Protein AF-A0A7X3ZBP0-F1 (afdb_monomer_lite)

Structure (mmCIF, N/CA/C/O backbone):
data_AF-A0A7X3ZBP0-F1
#
_entry.id   AF-A0A7X3ZBP0-F1
#
loop_
_atom_site.group_PDB
_atom_site.id
_atom_site.type_symbol
_atom_site.label_atom_id
_atom_site.label_alt_id
_atom_site.label_comp_id
_atom_site.label_asym_id
_atom_site.label_entity_id
_atom_site.label_seq_id
_atom_site.pdbx_PDB_ins_code
_atom_site.Cartn_x
_atom_site.Cartn_y
_atom_site.Cartn_z
_atom_site.occupancy
_atom_site.B_iso_or_equiv
_atom_site.auth_seq_id
_atom_site.auth_comp_id
_atom_site.auth_asym_id
_atom_site.auth_atom_id
_atom_site.pdbx_PDB_model_num
ATOM 1 N N . LEU A 1 1 ? -17.378 7.308 3.517 1.00 80.25 1 LEU A N 1
ATOM 2 C CA . LEU A 1 1 ? -16.762 5.963 3.498 1.00 80.25 1 LEU A CA 1
ATOM 3 C C . LEU A 1 1 ? -16.044 5.829 2.153 1.00 80.25 1 LEU A C 1
ATOM 5 O O . LEU A 1 1 ? -16.594 6.309 1.176 1.00 80.25 1 LEU A O 1
ATOM 9 N N . GLY A 1 2 ? -14.795 5.370 2.128 1.00 94.19 2 GLY A N 1
ATOM 10 C CA . GLY A 1 2 ? -13.835 5.612 1.039 1.00 94.19 2 GLY A CA 1
ATOM 11 C C . GLY A 1 2 ? -13.839 4.634 -0.140 1.00 94.19 2 GLY A C 1
ATOM 12 O O . GLY A 1 2 ? -14.880 4.095 -0.499 1.00 94.19 2 GLY A O 1
ATOM 13 N N . PHE A 1 3 ? -12.658 4.390 -0.715 1.00 96.00 3 PHE A N 1
ATOM 14 C CA . PHE A 1 3 ? -12.434 3.416 -1.785 1.00 96.00 3 PHE A CA 1
ATOM 15 C C . PHE A 1 3 ? -11.065 2.723 -1.680 1.00 96.00 3 PHE A C 1
ATOM 17 O O . PHE A 1 3 ? -10.137 3.204 -1.025 1.00 96.00 3 PHE A O 1
ATOM 24 N N . VAL A 1 4 ? -10.958 1.593 -2.379 1.00 97.56 4 VAL A N 1
ATOM 25 C CA . VAL A 1 4 ? -9.723 0.849 -2.653 1.00 97.56 4 VAL A CA 1
ATOM 26 C C . VAL A 1 4 ? -9.681 0.571 -4.150 1.00 97.56 4 VAL A C 1
ATOM 28 O O . VAL A 1 4 ? -10.720 0.275 -4.741 1.00 97.56 4 VAL A O 1
ATOM 31 N N . LEU A 1 5 ? -8.501 0.656 -4.756 1.00 96.06 5 LEU A N 1
ATOM 32 C CA . LEU A 1 5 ? -8.298 0.361 -6.169 1.00 96.06 5 LEU A CA 1
ATOM 33 C C . LEU A 1 5 ? -7.075 -0.527 -6.388 1.00 96.06 5 LEU A C 1
ATOM 35 O O . LEU A 1 5 ? -6.128 -0.508 -5.604 1.00 96.06 5 LEU A O 1
ATOM 39 N N . LEU A 1 6 ? -7.127 -1.294 -7.476 1.00 97.31 6 LEU A N 1
ATOM 40 C CA . LEU A 1 6 ? -5.956 -1.853 -8.137 1.00 97.31 6 LEU A CA 1
ATOM 41 C C . LEU A 1 6 ? -5.826 -1.142 -9.480 1.00 97.31 6 LEU A C 1
ATOM 43 O O . LEU A 1 6 ? -6.758 -1.215 -10.286 1.00 97.31 6 LEU A O 1
ATOM 47 N N . GLY A 1 7 ? -4.726 -0.442 -9.724 1.00 93.81 7 GLY A N 1
ATOM 48 C CA . GLY A 1 7 ? -4.644 0.425 -10.894 1.00 93.81 7 GLY A CA 1
ATOM 49 C C . GLY A 1 7 ? -3.240 0.866 -11.259 1.00 93.81 7 GLY A C 1
ATOM 50 O O . GLY A 1 7 ? -2.259 0.405 -10.692 1.00 93.81 7 GLY A O 1
ATOM 51 N N . LEU A 1 8 ? -3.178 1.724 -12.268 1.00 92.12 8 LEU A N 1
ATOM 52 C CA . LEU A 1 8 ? -1.977 2.425 -12.697 1.00 92.12 8 LEU A CA 1
ATOM 53 C C . LEU A 1 8 ? -2.373 3.882 -12.915 1.00 92.12 8 LEU A C 1
ATOM 55 O O . LEU A 1 8 ? -3.254 4.167 -13.734 1.00 92.12 8 LEU A O 1
ATOM 59 N N . GLU A 1 9 ? -1.726 4.788 -12.203 1.00 85.19 9 GLU A N 1
ATOM 60 C CA . GLU A 1 9 ? -1.782 6.220 -12.452 1.00 85.19 9 GLU A CA 1
ATOM 61 C C . GLU A 1 9 ? -0.682 6.631 -13.451 1.00 85.19 9 GLU A C 1
ATOM 63 O O . GLU A 1 9 ? 0.301 5.907 -13.660 1.00 85.19 9 GLU A O 1
ATOM 68 N N . PRO A 1 10 ? -0.824 7.774 -14.150 1.00 84.12 10 PRO A N 1
ATOM 69 C CA . PRO A 1 10 ? 0.227 8.269 -15.031 1.00 84.12 10 PRO A CA 1
ATOM 70 C C . PRO A 1 10 ? 1.550 8.468 -14.278 1.00 84.12 10 PRO A C 1
ATOM 72 O O . PRO A 1 10 ? 1.701 9.418 -13.522 1.00 84.12 10 PRO A O 1
ATOM 75 N N . GLY A 1 11 ? 2.530 7.602 -14.540 1.00 80.56 11 GLY A N 1
ATOM 76 C CA . GLY A 1 11 ? 3.833 7.627 -13.863 1.00 80.56 11 GLY A CA 1
ATOM 77 C C . GLY A 1 11 ? 4.142 6.349 -13.089 1.00 80.56 11 GLY A C 1
ATOM 78 O O . GLY A 1 11 ? 5.315 6.091 -12.812 1.00 80.56 11 GLY A O 1
ATOM 79 N N . ASP A 1 12 ? 3.132 5.522 -12.829 1.00 84.56 12 ASP A N 1
ATOM 80 C CA . ASP A 1 12 ? 3.324 4.232 -12.186 1.00 84.56 12 ASP A CA 1
ATOM 81 C C . ASP A 1 12 ? 4.102 3.275 -13.083 1.00 84.56 12 ASP A C 1
ATOM 83 O O . ASP A 1 12 ? 3.888 3.170 -14.296 1.00 84.56 12 ASP A O 1
ATOM 87 N N . VAL A 1 13 ? 5.021 2.551 -12.454 1.00 87.88 13 VAL A N 1
ATOM 88 C CA . VAL A 1 13 ? 5.827 1.513 -13.107 1.00 87.88 13 VAL A CA 1
ATOM 89 C C . VAL A 1 13 ? 5.290 0.111 -12.822 1.00 87.88 13 VAL A C 1
ATOM 91 O O . VAL A 1 13 ? 5.629 -0.830 -13.538 1.00 87.88 13 VAL A O 1
ATOM 94 N N . GLU A 1 14 ? 4.448 -0.031 -11.797 1.00 93.00 14 GLU A N 1
ATOM 95 C CA . GLU A 1 14 ? 3.883 -1.290 -11.315 1.00 93.00 14 GLU A CA 1
ATOM 96 C C . GLU A 1 14 ? 2.440 -1.072 -10.849 1.00 93.00 14 GLU A C 1
ATOM 98 O O . GLU A 1 14 ? 2.080 0.038 -10.473 1.00 93.00 14 GLU A O 1
ATOM 103 N N . ILE A 1 15 ? 1.616 -2.126 -10.864 1.00 96.12 15 ILE A N 1
ATOM 104 C CA . ILE A 1 15 ? 0.206 -2.026 -10.456 1.00 96.12 15 ILE A CA 1
ATOM 105 C C . ILE A 1 15 ? 0.125 -1.644 -8.976 1.00 96.12 15 ILE A C 1
ATOM 107 O O . ILE A 1 15 ? 0.653 -2.347 -8.105 1.00 96.12 15 ILE A O 1
ATOM 111 N N . GLU A 1 16 ? -0.581 -0.555 -8.706 1.00 96.81 16 GLU A N 1
ATOM 112 C CA . GLU A 1 16 ? -0.757 0.009 -7.383 1.00 96.81 16 GLU A CA 1
ATOM 113 C C . GLU A 1 16 ? -1.987 -0.576 -6.672 1.00 96.81 16 GLU A C 1
ATOM 115 O O . GLU A 1 16 ? -3.073 -0.657 -7.244 1.00 96.81 16 GLU A O 1
ATOM 120 N N . LEU A 1 17 ? -1.826 -0.941 -5.397 1.00 97.88 17 LEU A N 1
ATOM 121 C CA . LEU A 1 17 ? -2.894 -1.030 -4.406 1.00 97.88 17 LEU A CA 1
ATOM 122 C C . LEU A 1 17 ? -3.020 0.326 -3.698 1.00 97.88 17 LEU A C 1
ATOM 124 O O . LEU A 1 17 ? -2.312 0.593 -2.717 1.00 97.88 17 LEU A O 1
ATOM 128 N N . GLY A 1 18 ? -3.933 1.153 -4.205 1.00 96.00 18 GLY A N 1
ATOM 129 C CA . GLY A 1 18 ? -4.258 2.480 -3.686 1.00 96.00 18 GLY A CA 1
ATOM 130 C C . GLY A 1 18 ? -5.523 2.468 -2.827 1.00 96.00 18 GLY A C 1
ATOM 131 O O . GLY A 1 18 ? -6.425 1.645 -3.017 1.00 96.00 18 GLY A O 1
ATOM 132 N N . TYR A 1 19 ? -5.604 3.370 -1.849 1.00 95.94 19 TYR A N 1
ATOM 133 C CA . TYR A 1 19 ? -6.769 3.481 -0.973 1.00 95.94 19 TYR A CA 1
ATOM 134 C C . TYR A 1 19 ? -6.895 4.860 -0.322 1.00 95.94 19 TYR A C 1
ATOM 136 O O . TYR A 1 19 ? -5.915 5.487 0.088 1.00 95.94 19 TYR A O 1
ATOM 144 N N . LEU A 1 20 ? -8.141 5.294 -0.146 1.00 94.50 20 LEU A N 1
ATOM 145 C CA . LEU A 1 20 ? -8.496 6.531 0.541 1.00 94.50 20 LEU A CA 1
ATOM 146 C C . LEU A 1 20 ? -9.760 6.295 1.354 1.00 94.50 20 LEU A C 1
ATOM 148 O O . LEU A 1 20 ? -10.730 5.751 0.841 1.00 94.50 20 LEU A O 1
ATOM 152 N N . PHE A 1 21 ? -9.768 6.728 2.612 1.00 94.44 21 PHE A N 1
ATOM 153 C CA . PHE A 1 21 ? -10.923 6.637 3.503 1.00 94.44 21 PHE A CA 1
ATOM 154 C C . PHE A 1 21 ? -11.193 7.992 4.150 1.00 94.44 21 PHE A C 1
ATOM 156 O O . PHE A 1 21 ? -10.263 8.751 4.406 1.00 94.44 21 PHE A O 1
ATOM 163 N N . LEU A 1 22 ? -12.473 8.292 4.389 1.00 93.44 22 LEU A N 1
ATOM 164 C CA . LEU A 1 22 ? -12.873 9.476 5.153 1.00 93.44 22 LEU A CA 1
ATOM 165 C C . LEU A 1 22 ? -12.551 9.272 6.637 1.00 93.44 22 LEU A C 1
ATOM 167 O O . LEU A 1 22 ? -12.548 8.136 7.107 1.00 93.44 22 LEU A O 1
ATOM 171 N N . GLU A 1 23 ? -12.371 10.368 7.369 1.00 91.31 23 GLU A N 1
ATOM 172 C CA . GLU A 1 23 ? -12.044 10.356 8.801 1.00 91.31 23 GLU A CA 1
ATOM 173 C C . GLU A 1 23 ? -13.050 9.542 9.632 1.00 91.31 23 GLU A C 1
ATOM 175 O O . GLU A 1 23 ? -12.648 8.684 10.414 1.00 91.31 23 GLU A O 1
ATOM 180 N N . ASP A 1 24 ? -14.351 9.693 9.363 1.00 93.31 24 ASP A N 1
ATOM 181 C CA . ASP A 1 24 ? -15.429 8.949 10.040 1.00 93.31 24 ASP A CA 1
ATOM 182 C C . ASP A 1 24 ? -15.367 7.425 9.840 1.00 93.31 24 ASP A C 1
ATOM 184 O O . ASP A 1 24 ? -16.092 6.680 10.495 1.00 93.31 24 ASP A O 1
ATOM 188 N N . ALA A 1 25 ? -14.543 6.942 8.908 1.00 92.06 25 ALA A N 1
ATOM 189 C CA . ALA A 1 25 ? -14.327 5.523 8.642 1.00 92.06 25 ALA A CA 1
ATOM 190 C C . ALA A 1 25 ? -13.055 4.967 9.305 1.00 92.06 25 ALA A C 1
ATOM 192 O O . ALA A 1 25 ? -12.787 3.764 9.222 1.00 92.06 25 ALA A O 1
ATOM 193 N N . GLU A 1 26 ? -12.242 5.818 9.930 1.00 89.25 26 GLU A N 1
ATOM 194 C CA . GLU A 1 26 ? -11.017 5.398 10.600 1.00 89.25 26 GLU A CA 1
ATOM 195 C C . GLU A 1 26 ? -11.320 4.614 11.891 1.00 89.25 26 GLU A C 1
ATOM 197 O O . GLU A 1 26 ? -12.427 4.629 12.427 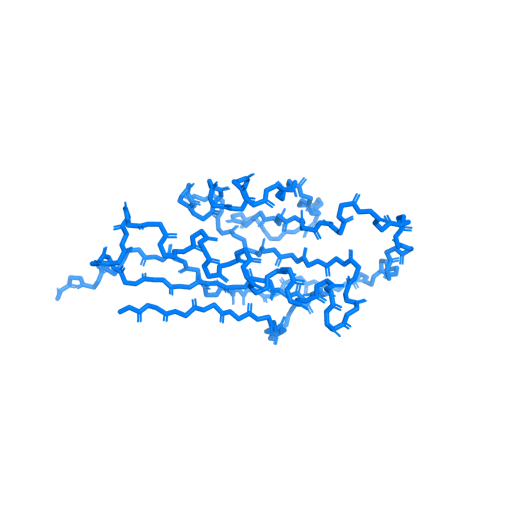1.00 89.25 26 GLU A O 1
ATOM 202 N N . GLY A 1 27 ? -10.335 3.846 12.372 1.00 90.25 27 GLY A N 1
ATOM 203 C CA . GLY A 1 27 ? -10.434 3.080 13.625 1.00 90.25 27 GLY A CA 1
ATOM 204 C C . GLY A 1 27 ? -11.368 1.860 13.606 1.00 90.25 27 GLY A C 1
ATOM 205 O O . GLY A 1 27 ? -11.329 1.065 14.538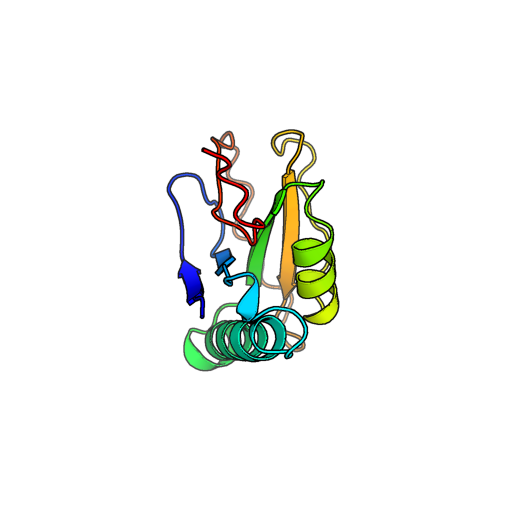 1.00 90.25 27 GLY A O 1
ATOM 206 N N . GLN A 1 28 ? -12.151 1.668 12.543 1.00 94.88 28 GLN A N 1
ATOM 207 C CA . GLN A 1 28 ? -13.167 0.608 12.438 1.00 94.88 28 GLN A CA 1
ATOM 208 C C . GLN A 1 28 ? -12.710 -0.630 11.655 1.00 94.88 28 GLN A C 1
ATOM 210 O O . GLN A 1 28 ? -13.441 -1.606 11.551 1.00 94.88 28 GLN A O 1
ATOM 215 N N . GLY A 1 29 ? -11.502 -0.607 11.087 1.00 94.94 29 GLY A N 1
ATOM 216 C CA . GLY A 1 29 ? -10.937 -1.747 10.355 1.00 94.94 29 GLY A CA 1
ATOM 217 C C . GLY A 1 29 ? -11.255 -1.792 8.857 1.00 94.94 29 GLY A C 1
ATOM 218 O O . GLY A 1 29 ? -10.572 -2.527 8.145 1.00 94.94 29 GLY A O 1
ATOM 219 N N . PHE A 1 30 ? -12.161 -0.946 8.349 1.00 96.44 30 PHE A N 1
ATOM 220 C CA . PHE A 1 30 ? -12.578 -0.941 6.936 1.00 96.44 30 PHE A CA 1
ATOM 221 C C . PHE A 1 30 ? -11.416 -0.892 5.941 1.00 96.44 30 PHE A C 1
ATOM 223 O O . PHE A 1 30 ? -11.393 -1.655 4.981 1.00 96.44 30 PHE A O 1
ATOM 230 N N . ALA A 1 31 ? -10.417 -0.038 6.185 1.00 96.31 31 ALA A N 1
ATOM 231 C CA . ALA A 1 31 ? -9.263 0.068 5.297 1.00 96.31 31 ALA A CA 1
ATOM 232 C C . ALA A 1 31 ? -8.421 -1.215 5.260 1.00 96.31 31 ALA A C 1
ATOM 234 O O . ALA A 1 31 ? -7.914 -1.583 4.207 1.00 96.31 31 ALA A O 1
ATOM 235 N N . THR A 1 32 ? -8.297 -1.916 6.393 1.00 97.06 32 THR A N 1
ATOM 236 C CA . THR A 1 32 ? -7.559 -3.188 6.447 1.00 97.06 32 THR A CA 1
ATOM 237 C C . THR A 1 32 ? -8.316 -4.275 5.701 1.00 97.06 32 THR A C 1
ATOM 239 O O . THR A 1 32 ? -7.724 -4.966 4.879 1.00 97.06 32 THR A O 1
ATOM 242 N N . GLU A 1 33 ? -9.617 -4.398 5.956 1.00 98.12 33 GLU A N 1
ATOM 243 C CA . GLU A 1 33 ? -10.463 -5.412 5.329 1.00 98.12 33 GLU A CA 1
ATOM 244 C C . GLU A 1 33 ? -10.553 -5.217 3.810 1.00 98.12 33 GLU A C 1
ATOM 246 O O . GLU A 1 33 ? -10.258 -6.137 3.048 1.00 98.12 33 GLU A O 1
ATOM 251 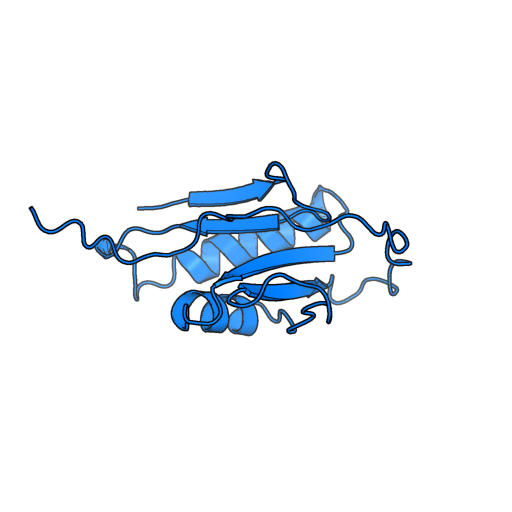N N . ALA A 1 34 ? -10.872 -4.002 3.358 1.00 98.19 34 ALA A N 1
ATOM 252 C CA . ALA A 1 34 ? -11.034 -3.709 1.939 1.00 98.19 34 ALA A CA 1
ATOM 253 C C . ALA A 1 34 ? -9.714 -3.833 1.159 1.00 98.19 34 ALA A C 1
ATOM 255 O O . ALA A 1 34 ? -9.698 -4.396 0.064 1.00 98.19 34 ALA A O 1
ATOM 256 N N . ALA A 1 35 ? -8.595 -3.350 1.716 1.00 98.06 35 ALA A N 1
ATOM 257 C CA . ALA A 1 35 ? -7.294 -3.457 1.058 1.00 98.06 35 ALA A CA 1
ATOM 258 C C . ALA A 1 35 ? -6.786 -4.906 1.004 1.00 98.06 35 ALA A C 1
ATOM 260 O O . ALA A 1 35 ? -6.227 -5.309 -0.015 1.00 98.06 35 ALA A O 1
ATOM 261 N N . ALA A 1 36 ? -7.022 -5.708 2.051 1.00 98.06 36 ALA A N 1
ATOM 262 C CA . ALA A 1 36 ? -6.709 -7.136 2.030 1.00 98.06 36 ALA A CA 1
ATOM 263 C C . ALA A 1 36 ? -7.527 -7.871 0.959 1.00 98.06 36 ALA A C 1
ATOM 265 O O . ALA A 1 36 ? -6.953 -8.596 0.149 1.00 98.06 36 ALA A O 1
ATOM 266 N N . ALA A 1 37 ? -8.839 -7.622 0.895 1.00 98.31 37 ALA A N 1
ATOM 267 C CA . ALA A 1 37 ? -9.712 -8.229 -0.104 1.00 98.31 37 ALA A CA 1
ATOM 268 C C . ALA A 1 37 ? -9.288 -7.873 -1.539 1.00 98.31 37 ALA A C 1
ATOM 270 O O . ALA A 1 37 ? -9.207 -8.756 -2.392 1.00 98.31 37 ALA A O 1
ATOM 271 N N . ALA A 1 38 ? -8.962 -6.602 -1.804 1.00 98.31 38 ALA A N 1
ATOM 272 C CA . ALA A 1 38 ? -8.482 -6.167 -3.114 1.00 98.31 38 ALA A CA 1
ATOM 273 C C . ALA A 1 38 ? -7.139 -6.820 -3.478 1.00 98.31 38 ALA A C 1
ATOM 275 O O . ALA A 1 38 ? -7.011 -7.387 -4.563 1.00 98.31 38 ALA A O 1
ATOM 276 N N . ARG A 1 39 ? -6.159 -6.808 -2.564 1.00 97.81 39 ARG A N 1
ATOM 277 C CA . ARG A 1 39 ? -4.853 -7.466 -2.745 1.00 97.81 39 ARG A CA 1
ATOM 278 C C . ARG A 1 39 ? -5.015 -8.949 -3.083 1.00 97.81 39 ARG A C 1
ATOM 280 O O . ARG A 1 39 ? -4.453 -9.427 -4.068 1.00 97.81 39 ARG A O 1
ATOM 287 N N . ASP A 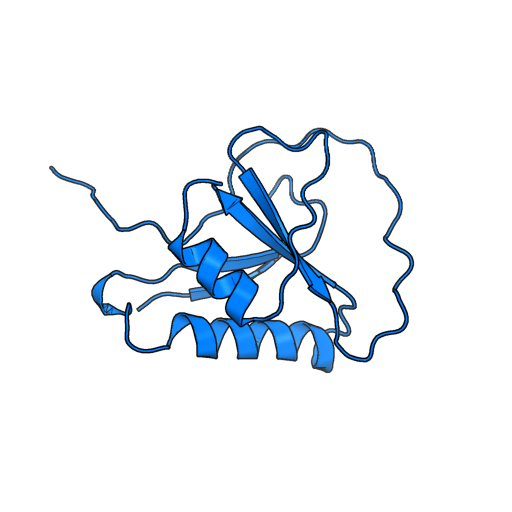1 40 ? -5.800 -9.667 -2.283 1.00 97.00 40 ASP A N 1
ATOM 288 C CA . ASP A 1 40 ? -6.003 -11.108 -2.438 1.00 97.00 40 ASP A CA 1
ATOM 289 C C . ASP A 1 40 ? -6.733 -11.425 -3.741 1.00 97.00 40 ASP A C 1
ATOM 291 O O . ASP A 1 40 ? -6.376 -12.375 -4.438 1.00 97.00 40 ASP A O 1
ATOM 295 N N . TRP A 1 41 ? -7.704 -10.598 -4.128 1.00 97.62 41 TRP A N 1
ATOM 296 C CA . TRP A 1 41 ? -8.349 -10.710 -5.429 1.00 97.62 41 TRP A CA 1
ATOM 297 C C . TRP A 1 41 ? -7.362 -10.482 -6.585 1.00 97.62 41 TRP A C 1
ATOM 299 O O . TRP A 1 41 ? -7.359 -11.261 -7.542 1.00 97.62 41 TRP A O 1
ATOM 309 N N . GLY A 1 42 ? -6.465 -9.497 -6.476 1.00 96.50 42 GLY A N 1
ATOM 310 C CA . GLY A 1 42 ? -5.388 -9.271 -7.444 1.00 96.50 42 GLY A CA 1
ATOM 311 C C . GLY A 1 42 ? -4.484 -10.498 -7.620 1.00 96.50 42 GLY A C 1
ATOM 312 O O . GLY A 1 42 ? -4.196 -10.910 -8.744 1.00 96.50 42 GLY A O 1
ATOM 313 N N . PHE A 1 43 ? -4.093 -11.150 -6.526 1.00 96.00 43 PHE A N 1
ATOM 314 C CA . PHE A 1 43 ? -3.230 -12.337 -6.580 1.00 96.00 43 PHE A CA 1
ATOM 315 C C . PHE A 1 43 ? -3.939 -13.623 -7.019 1.00 96.00 43 PHE A C 1
ATOM 317 O O . PHE A 1 43 ? -3.331 -14.470 -7.685 1.00 96.00 43 PHE A O 1
ATOM 324 N N . ASN A 1 44 ? -5.199 -13.801 -6.621 1.00 95.69 44 ASN A N 1
ATOM 325 C CA . ASN A 1 44 ? -5.931 -15.054 -6.820 1.00 95.69 44 ASN A CA 1
ATOM 326 C C . ASN A 1 44 ? -6.779 -15.056 -8.093 1.00 95.69 44 ASN A C 1
ATOM 328 O O . ASN A 1 44 ? -6.965 -16.114 -8.685 1.00 95.69 44 ASN A O 1
ATOM 332 N N . THR A 1 45 ? -7.272 -13.893 -8.521 1.00 96.31 45 THR A N 1
ATOM 333 C CA . THR A 1 45 ? -8.184 -13.774 -9.670 1.00 96.31 45 THR A CA 1
ATOM 334 C C . THR A 1 45 ? -7.500 -13.149 -10.875 1.00 96.31 45 THR A C 1
ATOM 336 O O . THR A 1 45 ? -7.591 -13.693 -11.971 1.00 96.31 45 THR A O 1
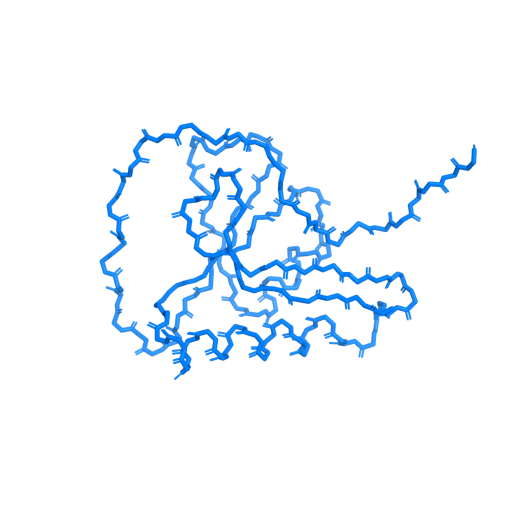ATOM 339 N N . LEU A 1 46 ? -6.780 -12.036 -10.690 1.00 94.94 46 LEU A N 1
ATOM 340 C CA . LEU A 1 46 ? -6.048 -11.397 -11.792 1.00 94.94 46 LEU A CA 1
ATOM 341 C C . LEU A 1 46 ? -4.703 -12.070 -12.101 1.00 94.94 46 LEU A C 1
ATOM 343 O O . LEU A 1 46 ? -4.091 -11.770 -13.123 1.00 94.94 46 LEU A O 1
ATOM 347 N N . GLY A 1 47 ? -4.234 -12.970 -11.231 1.00 94.19 47 GLY A N 1
ATOM 348 C CA . GLY A 1 47 ? -2.957 -13.661 -11.405 1.00 94.19 47 GLY A CA 1
ATOM 349 C C . GLY A 1 47 ? -1.739 -12.746 -11.257 1.00 94.19 47 GLY A C 1
ATOM 350 O O . GLY A 1 47 ? -0.668 -13.070 -11.769 1.00 94.19 47 GLY A O 1
ATOM 351 N N . LEU A 1 48 ? -1.884 -11.610 -10.568 1.00 94.38 48 LEU A N 1
ATOM 352 C CA . LEU A 1 48 ? -0.763 -10.720 -10.288 1.00 94.38 48 LEU A CA 1
ATOM 353 C C . LEU A 1 48 ? 0.247 -11.427 -9.378 1.00 94.38 48 LEU A C 1
ATOM 355 O O . LEU A 1 48 ? -0.119 -12.152 -8.453 1.00 94.38 48 LEU A O 1
ATOM 359 N N . VAL A 1 49 ? 1.531 -11.203 -9.640 1.00 93.50 49 VAL A N 1
ATOM 360 C CA . VAL A 1 49 ? 2.629 -11.744 -8.820 1.00 93.50 49 VAL A CA 1
ATOM 361 C C . VAL A 1 49 ? 3.126 -10.734 -7.786 1.00 93.50 49 VAL A C 1
ATOM 363 O O . VAL A 1 49 ? 3.671 -11.115 -6.752 1.00 93.50 49 VAL A O 1
ATOM 366 N N . THR A 1 50 ? 2.910 -9.444 -8.048 1.00 94.75 50 THR A N 1
ATOM 367 C CA . THR A 1 50 ? 3.274 -8.339 -7.164 1.00 94.75 50 THR A CA 1
ATOM 368 C C . THR A 1 50 ? 2.303 -7.171 -7.332 1.00 94.75 50 THR A C 1
ATOM 370 O O . THR A 1 50 ? 1.676 -7.024 -8.381 1.00 94.75 50 THR A O 1
ATOM 373 N N . LEU A 1 51 ? 2.187 -6.373 -6.275 1.00 96.06 51 LEU A N 1
ATOM 374 C CA . LEU A 1 51 ? 1.516 -5.078 -6.221 1.00 96.06 51 LEU A CA 1
ATOM 375 C C . LEU A 1 51 ? 2.408 -4.121 -5.425 1.00 96.06 51 LEU A C 1
ATOM 377 O O . LEU A 1 51 ? 3.188 -4.565 -4.576 1.00 96.06 51 LEU A O 1
ATOM 381 N N . VAL A 1 52 ? 2.249 -2.821 -5.632 1.00 97.06 52 VAL A N 1
ATOM 382 C CA . VAL A 1 52 ? 2.931 -1.791 -4.836 1.00 97.06 52 VAL A CA 1
ATOM 383 C C . VAL A 1 52 ? 1.933 -0.825 -4.210 1.00 97.06 52 VAL A C 1
ATOM 385 O O . VAL A 1 52 ? 0.816 -0.694 -4.678 1.00 97.06 52 VAL A O 1
ATOM 388 N N . SER A 1 53 ? 2.315 -0.151 -3.136 1.00 96.94 53 SER A N 1
ATOM 389 C CA . SER A 1 53 ? 1.622 1.035 -2.637 1.00 96.94 53 SER A CA 1
ATOM 390 C C . SER A 1 53 ? 2.639 2.163 -2.583 1.00 96.94 53 SER A C 1
ATOM 392 O O . SER A 1 53 ? 3.658 2.046 -1.887 1.00 96.94 53 SER A O 1
ATOM 394 N N . TYR A 1 54 ? 2.375 3.247 -3.304 1.00 95.00 54 TYR A N 1
ATOM 395 C CA . TYR A 1 54 ? 3.191 4.449 -3.239 1.00 95.00 54 TYR A CA 1
ATOM 396 C C . TYR A 1 54 ? 2.686 5.300 -2.081 1.00 95.00 54 TYR A C 1
ATOM 398 O O . TYR A 1 54 ? 1.510 5.643 -2.011 1.00 95.00 54 TYR A O 1
ATOM 406 N N . ILE A 1 55 ? 3.555 5.591 -1.110 1.00 95.25 55 ILE A N 1
ATOM 407 C CA . ILE A 1 55 ? 3.156 6.229 0.146 1.00 95.25 55 ILE A CA 1
ATOM 408 C C . ILE A 1 55 ? 4.058 7.429 0.436 1.00 95.25 55 ILE A C 1
ATOM 410 O O . ILE A 1 55 ? 5.278 7.322 0.396 1.00 95.25 55 ILE A O 1
ATOM 414 N N . ALA A 1 56 ? 3.489 8.582 0.777 1.00 95.31 56 ALA A N 1
ATOM 415 C CA . ALA A 1 56 ? 4.243 9.722 1.271 1.00 95.31 56 ALA A CA 1
ATOM 416 C C . ALA A 1 56 ? 4.950 9.313 2.570 1.00 95.31 56 ALA A C 1
ATOM 418 O O . ALA A 1 56 ? 4.322 8.790 3.490 1.00 95.31 56 ALA A O 1
ATOM 419 N N . SER A 1 57 ? 6.249 9.581 2.698 1.00 95.56 57 SER A N 1
ATOM 420 C CA . SER A 1 57 ? 7.077 9.074 3.805 1.00 95.56 57 SER A CA 1
ATOM 421 C C . SER A 1 57 ? 6.623 9.546 5.192 1.00 95.56 57 SER A C 1
ATOM 423 O O . SER A 1 57 ? 6.938 8.919 6.202 1.00 95.56 57 SER A O 1
ATOM 425 N N . LYS A 1 58 ? 5.852 10.639 5.254 1.00 95.94 58 LYS A N 1
ATOM 426 C CA . LYS A 1 58 ? 5.246 11.173 6.484 1.00 95.94 58 LYS A CA 1
ATOM 427 C C . LYS A 1 58 ? 3.875 10.564 6.812 1.00 95.94 58 LYS A C 1
ATOM 429 O O . LYS A 1 58 ? 3.339 10.833 7.885 1.00 95.94 58 LYS A O 1
ATOM 434 N N . ASN A 1 59 ? 3.294 9.756 5.927 1.00 96.38 59 ASN A N 1
ATOM 435 C CA . ASN A 1 59 ? 1.980 9.150 6.117 1.00 96.38 59 ASN A CA 1
ATOM 436 C C . ASN A 1 59 ? 2.073 7.857 6.944 1.00 96.38 59 ASN A C 1
ATOM 438 O O . ASN A 1 59 ? 1.959 6.740 6.435 1.00 96.38 59 ASN A O 1
ATOM 442 N N . ALA A 1 60 ? 2.266 8.017 8.255 1.00 96.00 60 ALA A N 1
ATOM 443 C CA . ALA A 1 60 ? 2.416 6.898 9.185 1.00 96.00 60 ALA A CA 1
ATOM 444 C C . ALA A 1 60 ? 1.212 5.933 9.182 1.00 96.00 60 ALA A C 1
ATOM 446 O O . ALA A 1 60 ? 1.394 4.736 9.404 1.00 96.00 60 ALA A O 1
ATOM 447 N N . ARG A 1 61 ? -0.005 6.425 8.899 1.00 94.00 61 ARG A N 1
ATOM 448 C CA . ARG A 1 61 ? -1.226 5.601 8.853 1.00 94.00 61 ARG A CA 1
ATOM 449 C C . ARG A 1 61 ? -1.211 4.640 7.668 1.00 94.00 61 ARG A C 1
ATOM 451 O O . ARG A 1 61 ? -1.395 3.439 7.866 1.00 94.00 61 ARG A O 1
ATOM 458 N N . SER A 1 62 ? -0.928 5.143 6.467 1.00 96.38 62 SER A N 1
ATOM 459 C CA . SER A 1 62 ? -0.814 4.298 5.275 1.00 96.38 62 SER A CA 1
ATOM 460 C C . SER A 1 62 ? 0.355 3.321 5.383 1.00 96.38 62 SER A C 1
ATOM 462 O O . SER A 1 62 ? 0.182 2.153 5.052 1.00 96.38 62 SER A O 1
ATOM 464 N N . ILE A 1 63 ? 1.500 3.751 5.929 1.00 97.88 63 ILE A N 1
ATOM 465 C CA . ILE A 1 63 ? 2.647 2.864 6.191 1.00 97.88 63 ILE A CA 1
ATOM 466 C C . ILE A 1 63 ? 2.255 1.729 7.149 1.00 97.88 63 ILE A C 1
ATOM 468 O O . ILE A 1 63 ? 2.580 0.567 6.908 1.00 97.88 63 ILE A O 1
ATOM 472 N N . ALA A 1 64 ? 1.545 2.042 8.236 1.00 97.25 64 ALA A N 1
ATOM 473 C CA . ALA A 1 64 ? 1.096 1.033 9.191 1.00 97.25 64 ALA A CA 1
ATOM 474 C C . ALA A 1 64 ? 0.104 0.041 8.564 1.00 97.25 64 ALA A C 1
ATOM 476 O O . ALA A 1 64 ? 0.168 -1.151 8.862 1.00 97.25 64 ALA A O 1
ATOM 477 N N . LEU A 1 65 ? -0.792 0.511 7.691 1.00 97.44 65 LEU A N 1
ATOM 478 C CA . LEU A 1 65 ? -1.703 -0.353 6.943 1.00 97.44 65 LEU A CA 1
ATOM 479 C C . LEU A 1 65 ? -0.942 -1.264 5.968 1.00 97.44 65 LEU A C 1
ATOM 481 O O . LEU A 1 65 ? -1.134 -2.475 6.027 1.00 97.44 65 LEU A O 1
ATOM 485 N N . ALA A 1 66 ? -0.024 -0.730 5.159 1.00 97.88 66 ALA A N 1
ATOM 486 C CA . ALA A 1 66 ? 0.790 -1.534 4.244 1.00 97.88 66 ALA A CA 1
ATOM 487 C C . ALA A 1 66 ? 1.565 -2.637 4.990 1.00 97.88 66 ALA A C 1
ATOM 489 O O . ALA A 1 66 ? 1.499 -3.807 4.617 1.00 97.88 66 ALA A O 1
ATOM 490 N N . LYS A 1 67 ? 2.203 -2.297 6.118 1.00 97.50 67 LYS A N 1
ATOM 491 C CA . LYS A 1 67 ? 2.886 -3.275 6.984 1.00 97.50 67 LYS A CA 1
ATOM 492 C C . LYS A 1 67 ? 1.934 -4.315 7.573 1.00 97.50 67 LYS A C 1
ATOM 494 O O . LYS A 1 67 ? 2.287 -5.488 7.642 1.00 97.50 67 LYS A O 1
ATOM 499 N N . ARG A 1 68 ? 0.722 -3.919 7.983 1.00 96.56 68 ARG A N 1
ATOM 500 C CA . ARG A 1 68 ? -0.305 -4.853 8.481 1.00 96.56 68 ARG A CA 1
ATOM 501 C C . ARG A 1 68 ? -0.744 -5.847 7.406 1.00 96.56 68 ARG A C 1
ATOM 503 O O . ARG A 1 68 ? -1.018 -6.996 7.726 1.00 96.56 68 ARG A O 1
ATOM 510 N N . LEU A 1 69 ? -0.766 -5.418 6.146 1.00 96.31 69 LEU A N 1
ATOM 511 C CA . LEU A 1 69 ? -1.004 -6.273 4.983 1.00 96.31 69 LEU A CA 1
ATOM 512 C C . LEU A 1 69 ? 0.233 -7.108 4.596 1.00 96.31 69 LEU A C 1
ATOM 514 O O . LEU A 1 69 ? 0.211 -7.786 3.576 1.00 96.31 69 LEU A O 1
ATOM 518 N N . GLY A 1 70 ? 1.316 -7.086 5.376 1.00 96.25 70 GLY A N 1
ATOM 519 C CA . GLY A 1 70 ? 2.523 -7.866 5.097 1.00 96.25 70 GLY A CA 1
ATOM 520 C C . GLY A 1 70 ? 3.405 -7.293 3.987 1.00 96.25 70 GLY A C 1
ATOM 521 O O . GLY A 1 70 ? 4.316 -7.981 3.534 1.00 96.25 70 GLY A O 1
ATOM 522 N N . ALA A 1 71 ? 3.163 -6.054 3.547 1.00 97.50 71 ALA A N 1
ATOM 523 C CA . ALA A 1 71 ? 4.024 -5.405 2.571 1.00 97.50 71 ALA A CA 1
ATOM 524 C C . ALA A 1 71 ? 5.390 -5.058 3.173 1.00 97.50 71 ALA A C 1
ATOM 526 O O . ALA A 1 71 ? 5.500 -4.676 4.344 1.00 97.50 71 ALA A O 1
ATOM 527 N N . ILE A 1 72 ? 6.424 -5.130 2.341 1.00 97.44 72 ILE A N 1
ATOM 528 C CA . ILE A 1 72 ? 7.807 -4.809 2.703 1.00 97.44 72 ILE A CA 1
ATOM 529 C C . ILE A 1 72 ? 8.210 -3.526 1.978 1.00 97.44 72 ILE A C 1
ATOM 531 O O . ILE A 1 72 ? 7.855 -3.330 0.819 1.00 97.44 72 ILE A O 1
ATOM 535 N N . GLU A 1 73 ? 8.932 -2.639 2.660 1.00 97.31 73 GLU A N 1
ATOM 536 C CA . GLU A 1 73 ? 9.461 -1.433 2.022 1.00 97.31 73 GLU A CA 1
ATOM 537 C C . GLU A 1 73 ? 10.518 -1.808 0.972 1.00 97.31 73 GLU A C 1
ATOM 539 O O . GLU A 1 73 ? 11.503 -2.471 1.289 1.00 97.31 73 GLU A O 1
ATOM 544 N N . ASP A 1 74 ? 10.301 -1.369 -0.265 1.00 96.25 74 ASP A N 1
ATOM 545 C CA . ASP A 1 74 ? 11.142 -1.628 -1.437 1.00 96.25 74 ASP A CA 1
ATOM 546 C C . ASP A 1 74 ? 11.317 -0.336 -2.250 1.00 96.25 74 ASP A C 1
ATOM 548 O O . ASP A 1 74 ? 11.051 -0.272 -3.448 1.00 96.25 74 ASP A O 1
ATOM 552 N N . THR A 1 75 ? 11.686 0.751 -1.567 1.00 95.19 75 THR A N 1
ATOM 553 C CA . THR A 1 75 ? 11.865 2.067 -2.195 1.00 95.19 75 THR A CA 1
ATOM 554 C C . THR A 1 75 ? 13.147 2.090 -3.040 1.00 95.19 75 THR A C 1
ATOM 556 O O . THR A 1 75 ? 14.240 1.950 -2.476 1.00 95.19 75 THR A O 1
ATOM 559 N N . PRO A 1 76 ? 13.071 2.327 -4.367 1.00 91.81 76 PRO A N 1
ATOM 560 C CA . PRO A 1 76 ? 14.262 2.472 -5.199 1.00 91.81 76 PRO A CA 1
ATOM 561 C C . PRO A 1 76 ? 15.141 3.645 -4.749 1.00 91.81 76 PRO A C 1
ATOM 563 O O . PRO A 1 76 ? 14.652 4.678 -4.293 1.00 91.81 76 PRO A O 1
ATOM 566 N N . LYS A 1 77 ? 16.463 3.519 -4.914 1.00 90.25 77 LYS A N 1
ATOM 567 C CA . LYS A 1 77 ? 17.421 4.566 -4.500 1.00 90.25 77 LYS A CA 1
ATOM 568 C C . LYS A 1 77 ? 17.210 5.900 -5.225 1.00 90.25 77 LYS A C 1
ATOM 570 O O . LYS A 1 77 ? 17.569 6.945 -4.689 1.00 90.25 77 LYS A O 1
ATOM 575 N N . ASP A 1 78 ? 16.679 5.851 -6.440 1.00 87.75 78 ASP A N 1
ATOM 576 C CA . ASP A 1 78 ? 16.392 6.980 -7.323 1.00 87.75 78 ASP A CA 1
ATOM 577 C C . ASP A 1 78 ? 14.917 7.425 -7.291 1.00 87.75 78 ASP A C 1
ATOM 579 O O . ASP A 1 78 ? 14.520 8.293 -8.071 1.00 87.75 78 ASP A O 1
ATOM 583 N N . TRP A 1 79 ? 14.114 6.882 -6.370 1.00 86.81 79 TRP A N 1
ATOM 584 C CA . TRP A 1 79 ? 12.723 7.291 -6.162 1.00 86.81 79 TRP A CA 1
ATOM 585 C C . TRP A 1 79 ? 12.629 8.737 -5.636 1.00 86.81 79 TRP A C 1
ATOM 587 O O . TRP A 1 79 ? 13.541 9.190 -4.928 1.00 86.81 79 TRP A O 1
ATOM 597 N N . PRO A 1 80 ? 11.559 9.508 -5.936 1.00 85.44 80 PRO A N 1
ATOM 598 C CA . PRO A 1 80 ? 11.472 10.898 -5.521 1.00 85.44 80 PRO A CA 1
ATOM 599 C C . PRO A 1 80 ? 11.468 10.988 -4.000 1.00 85.44 80 PRO A C 1
ATOM 601 O O . PRO A 1 80 ? 10.746 10.266 -3.305 1.00 85.44 80 PRO A O 1
ATOM 604 N N . LYS A 1 81 ? 12.266 11.919 -3.475 1.00 88.12 81 LYS A N 1
ATOM 605 C CA . LYS A 1 81 ? 12.339 12.157 -2.034 1.00 88.12 81 LYS A CA 1
ATOM 606 C C . LYS A 1 81 ? 10.958 12.511 -1.490 1.00 88.12 81 LYS A C 1
ATOM 608 O O . LYS A 1 81 ? 10.221 13.277 -2.098 1.00 88.12 81 LYS A O 1
ATOM 613 N N . GLY A 1 82 ? 10.655 12.002 -0.299 1.00 91.12 82 GLY A N 1
ATOM 614 C CA . GLY A 1 82 ? 9.368 12.238 0.354 1.00 91.12 82 GLY A CA 1
ATOM 615 C C . GLY A 1 82 ? 8.316 11.171 0.064 1.00 91.12 82 GLY A C 1
ATOM 616 O O . GLY A 1 82 ? 7.254 11.231 0.672 1.00 91.12 82 GLY A O 1
ATOM 617 N N . ASN A 1 83 ? 8.626 10.172 -0.766 1.00 91.38 83 ASN A N 1
ATOM 618 C CA . ASN A 1 83 ? 7.791 8.997 -0.991 1.00 91.38 83 ASN A CA 1
ATOM 619 C C . ASN A 1 83 ? 8.572 7.711 -0.700 1.00 91.38 83 ASN A C 1
ATOM 621 O O . ASN A 1 83 ? 9.796 7.672 -0.814 1.00 91.38 83 ASN A O 1
ATOM 625 N N . VAL A 1 84 ? 7.845 6.674 -0.312 1.00 95.38 84 VAL A N 1
ATOM 626 C CA . VAL A 1 84 ? 8.317 5.314 -0.062 1.00 95.38 84 VAL A CA 1
ATOM 627 C C . VAL A 1 84 ? 7.428 4.339 -0.824 1.00 95.38 84 VAL A C 1
ATOM 629 O O . VAL A 1 84 ? 6.244 4.608 -1.035 1.00 95.38 84 VAL A O 1
ATOM 632 N N . VAL A 1 85 ? 7.996 3.216 -1.245 1.00 96.38 85 VAL A N 1
ATOM 633 C CA . VAL A 1 85 ? 7.283 2.170 -1.983 1.00 96.38 85 VAL A CA 1
ATOM 634 C C . VAL A 1 85 ? 7.156 0.951 -1.082 1.00 96.38 85 VAL A C 1
ATOM 636 O O . VAL A 1 85 ? 8.154 0.458 -0.562 1.00 96.38 85 VAL A O 1
ATOM 639 N N . TYR A 1 86 ? 5.933 0.466 -0.882 1.00 97.62 86 TYR A N 1
ATOM 640 C CA . TYR A 1 86 ? 5.668 -0.774 -0.153 1.00 97.62 86 TYR A CA 1
ATOM 641 C C . TYR A 1 86 ? 5.212 -1.853 -1.127 1.00 97.62 86 TYR A C 1
ATOM 643 O O . TYR A 1 86 ? 4.193 -1.697 -1.790 1.00 97.62 86 TYR A O 1
ATOM 651 N N . ARG A 1 87 ? 5.957 -2.955 -1.205 1.00 97.88 87 ARG A N 1
ATOM 652 C CA . ARG A 1 87 ? 5.677 -4.073 -2.102 1.00 97.88 87 ARG A CA 1
ATOM 653 C C . ARG A 1 87 ? 4.877 -5.155 -1.396 1.00 97.88 87 ARG A C 1
ATOM 655 O O . ARG A 1 87 ? 5.279 -5.656 -0.347 1.00 97.88 87 ARG A O 1
ATOM 662 N N . HIS A 1 88 ? 3.787 -5.568 -2.029 1.00 97.12 88 HIS A N 1
ATOM 663 C CA . HIS A 1 88 ? 3.012 -6.749 -1.672 1.00 97.12 88 HIS A CA 1
ATOM 664 C C . HIS A 1 88 ? 3.430 -7.882 -2.613 1.00 97.12 88 HIS A C 1
ATOM 666 O O . HIS A 1 88 ? 3.328 -7.760 -3.838 1.00 97.12 88 HIS A O 1
ATOM 672 N N . ALA A 1 89 ? 3.917 -8.981 -2.047 1.00 92.62 89 ALA A N 1
ATOM 673 C CA . ALA A 1 89 ? 4.244 -10.192 -2.790 1.00 92.62 89 ALA A CA 1
ATOM 674 C C . ALA A 1 89 ? 3.183 -11.262 -2.527 1.00 92.62 89 ALA A C 1
ATOM 676 O O . ALA A 1 89 ? 2.641 -11.346 -1.421 1.00 92.62 89 ALA A O 1
ATOM 677 N N . LYS A 1 90 ? 2.900 -12.096 -3.532 1.00 85.38 90 LYS A N 1
ATOM 678 C CA . LYS A 1 90 ? 2.063 -13.279 -3.327 1.00 85.38 90 LYS A CA 1
ATOM 679 C C . LYS A 1 90 ? 2.784 -14.233 -2.353 1.00 85.38 90 LYS A C 1
ATOM 681 O O . LYS A 1 90 ? 3.916 -14.603 -2.659 1.00 85.38 90 LYS A O 1
ATOM 686 N N . PRO A 1 91 ? 2.165 -14.654 -1.231 1.00 71.62 91 PRO A N 1
ATOM 687 C CA . PRO A 1 91 ? 2.838 -15.446 -0.192 1.00 71.62 91 PRO A CA 1
ATOM 688 C C . PRO A 1 91 ? 3.485 -16.748 -0.690 1.00 71.62 91 PRO A C 1
ATOM 690 O O . PRO A 1 91 ? 4.551 -17.114 -0.210 1.00 71.62 91 PRO A O 1
ATOM 693 N N . ASP A 1 92 ? 2.876 -17.388 -1.695 1.00 69.62 92 ASP A N 1
ATOM 694 C CA . ASP A 1 92 ? 3.305 -18.686 -2.242 1.00 69.62 92 ASP A CA 1
ATOM 695 C C . ASP A 1 92 ? 3.768 -18.595 -3.711 1.00 69.62 92 ASP A C 1
ATOM 697 O O . ASP A 1 92 ? 3.844 -19.598 -4.421 1.00 69.62 92 ASP A O 1
ATOM 701 N N . GLY A 1 93 ? 4.004 -17.381 -4.219 1.00 54.44 93 GLY A N 1
ATOM 702 C CA . GLY A 1 93 ? 4.485 -17.185 -5.583 1.00 54.44 93 GLY A CA 1
ATOM 703 C C . GLY A 1 93 ? 5.992 -17.404 -5.665 1.00 54.44 93 GLY A C 1
ATOM 704 O O . GLY A 1 93 ? 6.741 -16.710 -4.981 1.00 54.44 93 GLY A O 1
ATOM 705 N N . GLU A 1 94 ? 6.440 -18.313 -6.539 1.00 47.44 94 GLU A N 1
ATOM 706 C CA . GLU A 1 94 ? 7.811 -18.301 -7.078 1.00 47.44 94 GLU A CA 1
ATOM 707 C C . GLU A 1 94 ? 8.221 -16.844 -7.354 1.00 47.44 94 GLU A C 1
ATOM 709 O O . GLU A 1 94 ? 7.406 -16.116 -7.936 1.00 47.44 94 GLU A O 1
ATOM 714 N N . PRO A 1 95 ? 9.422 -16.387 -6.942 1.00 47.03 95 PRO A N 1
ATOM 715 C CA . PRO A 1 95 ? 9.834 -15.003 -7.122 1.00 47.03 95 PRO A CA 1
ATOM 716 C C . PRO A 1 95 ? 9.734 -14.649 -8.605 1.00 47.03 95 PRO A C 1
ATOM 718 O O . PRO A 1 95 ? 10.563 -15.051 -9.425 1.00 47.03 95 PRO A O 1
ATOM 721 N N . GLY A 1 96 ? 8.669 -13.927 -8.957 1.00 43.91 96 GLY A N 1
ATOM 722 C CA . GLY A 1 96 ? 8.434 -13.481 -10.316 1.00 43.91 96 GLY A CA 1
ATOM 723 C C . GLY A 1 96 ? 9.647 -12.672 -10.734 1.00 43.91 96 GLY A C 1
ATOM 724 O O . GLY A 1 96 ? 10.048 -11.757 -10.015 1.00 43.91 96 GLY A O 1
ATOM 725 N N . LYS A 1 97 ? 10.269 -13.029 -11.864 1.00 39.03 97 LYS A N 1
ATOM 726 C CA . LYS A 1 97 ? 11.315 -12.202 -12.466 1.00 39.03 97 LYS A CA 1
ATOM 727 C C . LYS A 1 97 ? 10.732 -10.804 -12.616 1.00 39.03 97 LYS A C 1
ATOM 729 O O . LYS A 1 97 ? 9.884 -10.608 -13.485 1.00 39.03 97 LYS A O 1
ATOM 734 N N . GLY A 1 98 ? 11.154 -9.886 -11.743 1.00 41.25 98 GLY A N 1
ATOM 735 C CA . GLY A 1 98 ? 10.756 -8.489 -11.800 1.00 41.25 98 GLY A CA 1
ATOM 736 C C . GLY A 1 98 ? 10.904 -8.043 -13.241 1.00 41.25 98 GLY A C 1
ATOM 737 O O . GLY A 1 98 ? 11.975 -8.224 -13.833 1.00 41.25 98 GLY A O 1
ATOM 738 N N . SER A 1 99 ? 9.805 -7.585 -13.841 1.00 42.12 99 SER A N 1
ATOM 739 C CA . SER A 1 99 ? 9.852 -6.977 -15.163 1.00 42.12 99 SER A CA 1
ATOM 740 C C . SER A 1 99 ? 10.945 -5.921 -15.108 1.00 42.12 99 SER A C 1
ATOM 742 O O . SER A 1 99 ? 10.900 -5.021 -14.272 1.00 42.12 99 SER A O 1
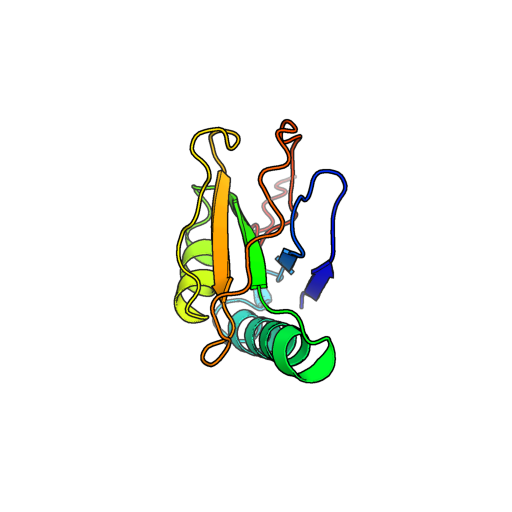ATOM 744 N N . GLY A 1 100 ? 11.994 -6.155 -15.895 1.00 32.34 100 GLY A N 1
ATOM 745 C CA . GLY A 1 100 ? 13.296 -5.547 -15.693 1.00 32.34 100 GLY A CA 1
ATOM 746 C C . GLY A 1 100 ? 13.244 -4.029 -15.602 1.00 32.34 100 GLY A C 1
ATOM 747 O O . GLY A 1 100 ? 12.432 -3.385 -16.260 1.00 32.34 100 GLY A O 1
ATOM 748 N N . SER A 1 101 ? 14.175 -3.507 -14.800 1.00 39.09 101 SER A N 1
ATOM 749 C CA . SER A 1 101 ? 14.683 -2.135 -14.792 1.00 39.09 101 SER A CA 1
ATOM 750 C C . SER A 1 101 ? 14.378 -1.385 -16.096 1.00 39.09 101 SER A C 1
ATOM 752 O O . SER A 1 101 ? 15.120 -1.460 -17.075 1.00 39.09 101 SER A O 1
ATOM 754 N N . ALA A 1 102 ? 13.267 -0.656 -16.108 1.00 37.69 102 ALA A N 1
ATOM 755 C CA . ALA A 1 102 ? 13.011 0.375 -17.092 1.00 37.69 102 ALA A CA 1
ATOM 756 C C . ALA A 1 102 ? 13.345 1.701 -16.417 1.00 37.69 102 ALA A C 1
ATOM 758 O O . ALA A 1 102 ? 12.544 2.272 -15.685 1.00 37.69 102 ALA A O 1
ATOM 759 N N . THR A 1 103 ? 14.570 2.165 -16.641 1.00 40.22 103 THR A N 1
ATOM 760 C CA . THR A 1 103 ? 15.092 3.464 -16.218 1.00 40.22 103 THR A CA 1
ATOM 761 C C . THR A 1 103 ? 14.214 4.591 -16.764 1.00 40.22 103 THR A C 1
ATOM 763 O O . THR A 1 103 ? 14.482 5.097 -17.853 1.00 40.22 103 THR A O 1
ATOM 766 N N . ARG A 1 104 ? 13.150 5.003 -16.066 1.00 45.53 104 ARG A N 1
ATOM 767 C CA . ARG A 1 104 ? 12.402 6.225 -16.398 1.00 45.53 104 ARG A CA 1
ATOM 768 C C . ARG A 1 104 ? 11.933 6.928 -15.133 1.00 45.53 104 ARG A C 1
ATOM 770 O O . ARG A 1 104 ? 11.452 6.310 -14.196 1.00 45.53 104 ARG A O 1
ATOM 777 N N . ARG A 1 105 ? 12.177 8.240 -15.133 1.00 41.78 105 ARG A N 1
ATOM 778 C CA . ARG A 1 105 ? 12.048 9.147 -13.989 1.00 41.78 105 ARG A CA 1
ATOM 779 C C . ARG A 1 105 ? 10.632 9.110 -13.398 1.00 41.78 105 ARG A C 1
ATOM 781 O O . ARG A 1 105 ? 9.689 9.171 -14.183 1.00 41.78 105 ARG A O 1
ATOM 788 N N . PRO A 1 106 ? 10.479 9.130 -12.068 1.00 41.38 106 PRO A N 1
ATOM 789 C CA . PRO A 1 106 ? 9.169 9.213 -11.442 1.00 41.38 106 PRO A CA 1
ATOM 790 C C . PRO A 1 106 ? 8.678 10.671 -11.442 1.00 41.38 106 PRO A C 1
ATOM 792 O O . PRO A 1 106 ? 9.384 11.569 -10.973 1.00 41.38 106 PRO A O 1
ATOM 795 N N . CYS A 1 107 ? 7.482 10.906 -11.986 1.00 37.41 107 CYS A N 1
ATOM 796 C CA . CYS A 1 107 ? 6.752 12.170 -11.887 1.00 37.41 107 CYS A CA 1
ATOM 797 C C . CYS A 1 107 ? 5.504 11.953 -11.015 1.00 37.41 107 CYS A C 1
ATOM 799 O O . CYS A 1 107 ? 4.623 11.203 -11.396 1.00 37.41 107 CYS A O 1
ATOM 801 N N . ASP A 1 108 ? 5.546 12.592 -9.845 1.00 38.94 108 ASP A N 1
ATOM 802 C CA . ASP A 1 108 ? 4.519 12.987 -8.869 1.00 38.94 108 ASP A CA 1
ATOM 803 C C . ASP A 1 108 ? 3.089 12.386 -8.847 1.00 38.94 108 ASP A C 1
ATOM 805 O O . ASP A 1 108 ? 2.320 12.537 -9.791 1.00 38.94 108 ASP A O 1
ATOM 809 N N . LEU A 1 109 ? 2.735 11.974 -7.610 1.00 49.56 109 LEU A N 1
ATOM 810 C CA . LEU A 1 109 ? 1.421 11.952 -6.927 1.00 49.56 109 LEU A CA 1
ATOM 811 C C . LEU A 1 109 ? 0.513 10.721 -7.081 1.00 49.56 109 LEU A C 1
ATOM 813 O O . LEU A 1 109 ? -0.326 10.697 -7.964 1.00 49.56 109 LEU A O 1
ATOM 817 N N . GLY A 1 110 ? 0.579 9.824 -6.084 1.00 43.97 110 GLY A N 1
ATOM 818 C CA . GLY A 1 110 ? -0.477 8.855 -5.759 1.00 43.97 110 GLY A CA 1
ATOM 819 C C . GLY A 1 110 ? -1.409 9.368 -4.649 1.00 43.97 110 GLY A C 1
ATOM 820 O O . GLY A 1 110 ? -0.958 9.923 -3.636 1.00 43.97 110 GLY A O 1
ATOM 821 N N . LEU A 1 111 ? -2.716 9.200 -4.839 1.00 48.84 111 LEU A N 1
ATOM 822 C CA . LEU A 1 111 ? -3.784 9.617 -3.926 1.00 48.84 111 LEU A CA 1
ATOM 823 C C . LEU A 1 111 ? -3.852 8.678 -2.701 1.00 48.84 111 LEU A C 1
ATOM 825 O O . LEU A 1 111 ? -4.197 7.506 -2.811 1.00 48.84 111 LEU A O 1
ATOM 829 N N . GLN A 1 112 ? -3.527 9.181 -1.507 1.00 51.97 112 GLN A N 1
ATOM 830 C CA . GLN A 1 112 ? -3.417 8.367 -0.283 1.00 51.97 112 GLN A CA 1
ATOM 831 C C . GLN A 1 112 ? -4.353 8.862 0.818 1.00 51.97 112 GLN A C 1
ATOM 833 O O . GLN A 1 112 ? -4.808 10.001 0.778 1.00 51.97 112 GLN A O 1
ATOM 838 N N . VAL A 1 113 ? -4.571 8.038 1.852 1.00 45.22 113 VAL A N 1
ATOM 839 C CA . VAL A 1 113 ? -5.271 8.412 3.097 1.00 45.22 113 VAL A CA 1
ATOM 840 C C . VAL A 1 113 ? -4.674 9.696 3.679 1.00 45.22 113 VAL A C 1
ATOM 842 O O . VAL A 1 113 ? -3.667 9.674 4.393 1.00 45.22 113 VAL A O 1
ATOM 845 N N . THR A 1 114 ? -5.294 10.824 3.371 1.00 41.75 114 THR A N 1
ATOM 846 C CA . THR A 1 114 ? -5.033 12.118 3.984 1.00 41.75 114 THR A CA 1
ATOM 847 C C . THR A 1 114 ? -6.235 12.442 4.860 1.00 41.75 114 THR A C 1
ATOM 849 O O . THR A 1 114 ? -7.385 12.266 4.467 1.00 41.75 114 THR A O 1
ATOM 852 N N . SER A 1 115 ? -5.980 12.887 6.092 1.00 40.19 115 SER A N 1
ATOM 853 C CA . SER A 1 115 ? -7.023 13.563 6.862 1.00 40.19 115 SER A CA 1
ATOM 854 C C . SER A 1 115 ? -7.400 14.816 6.086 1.00 40.19 115 SER A C 1
ATOM 856 O O . SER A 1 115 ? -6.524 15.654 5.848 1.00 40.19 115 SER A O 1
ATOM 858 N N . GLY A 1 116 ? -8.668 14.950 5.709 1.00 39.16 116 GLY A N 1
ATOM 859 C CA . GLY A 1 116 ? -9.197 16.194 5.175 1.00 39.16 116 GLY A CA 1
ATOM 860 C C . GLY A 1 116 ? -9.077 17.297 6.222 1.00 39.16 116 GLY A C 1
ATOM 861 O O . GLY A 1 116 ? -9.921 17.425 7.099 1.00 39.16 116 GLY A O 1
ATOM 862 N N . LYS A 1 117 ? -8.021 18.106 6.138 1.00 34.81 117 LYS A N 1
ATOM 863 C CA . LYS A 1 117 ? -8.039 19.476 6.648 1.00 34.81 117 LYS A CA 1
ATOM 864 C C . LYS A 1 117 ? -8.012 20.416 5.455 1.00 34.81 117 LYS A C 1
ATOM 866 O O . LYS A 1 117 ? -6.968 20.960 5.117 1.00 34.81 117 LYS A O 1
ATOM 871 N N . GLU A 1 118 ? -9.172 20.625 4.852 1.00 31.36 118 GLU A N 1
ATOM 872 C CA . GLU A 1 118 ? -9.492 21.939 4.303 1.00 31.36 118 GLU A CA 1
ATOM 873 C C . GLU A 1 118 ? -10.150 22.719 5.445 1.00 31.36 118 GLU A C 1
ATOM 875 O O . GLU A 1 118 ? -11.310 22.509 5.791 1.00 31.36 118 GLU A O 1
ATOM 880 N N . SER A 1 119 ? -9.354 23.544 6.128 1.00 29.59 119 SER A N 1
ATOM 881 C CA . SER A 1 119 ? -9.903 24.656 6.903 1.00 29.59 119 SER A CA 1
ATOM 882 C C . SER A 1 119 ? -10.118 25.824 5.945 1.00 29.59 119 SER A C 1
ATOM 884 O O . SER A 1 119 ? -9.250 26.091 5.115 1.00 29.59 119 SER A O 1
ATOM 886 N N . ALA A 1 120 ? -11.304 26.419 6.078 1.00 31.50 120 ALA A N 1
ATOM 887 C CA . ALA A 1 120 ? -11.877 27.519 5.307 1.00 31.50 120 ALA A CA 1
ATOM 888 C C . ALA A 1 120 ? -10.956 28.726 5.075 1.00 31.50 120 ALA A C 1
ATOM 890 O O . ALA A 1 120 ? -10.074 28.980 5.928 1.00 31.50 120 ALA A O 1
#

Secondary structure (DSSP, 8-state):
--EEEEE--TT-SS-EEEEE--GGGTTSSHHHHHHHHHHHHHHHTS--SEEEEEEETT-HHHHHHHHHTT-EE---TTSPTTEEEEEEE-TT---------------S------------

Sequence (120 aa):
LGFVLLGLEPGDVEIELGYLFLEDAEGQGFATEAAAAARDWGFNTLGLVTLVSYIASKNARSIALAKRLGAIEDTPKDWPKGNVVYRHAKPDGEPGKGSGSATRRPCDLGLQVTSGKESA

pLDDT: mean 81.55, std 22.85, range [29.59, 98.31]

Radius of gyration: 14.43 Å; chains: 1; bounding box: 34×46×31 Å

Foldseek 3Di:
DWDWDFADDVQDPFTAGAIEDAPVPPPVCVLLVRSLVRLVCCCPPVVDFKHKHKAFPPCVVVVVSLVVSVWDWDADPQADPRITMTMDGDPPDDPPPPPDDPPDHGDDDDDHHDHDPPDD